Protein AF-A0A7S2CRL4-F1 (afdb_monomer_lite)

Foldseek 3Di:
DDFAFDKDWDADDPPRFTWFWDPAFDPDWPRATAIDTHPDVPDLRRIWGKAALDPPDHGDTPHFAFQFHKIWTQRPVPQFTFFWDDTADPPPRDIGTHTDDHDPDDDNRRIWHWHFPDPPGGGDDNPTDTDTD

Organism: NCBI:txid3111310

Radius of gyration: 14.33 Å; chains: 1; bounding box: 38×33×36 Å

InterPro domains:
  IPR016093 MIR motif [PF02815] (20-111)
  IPR016093 MIR motif [PS50919] (1-53)
  IPR016093 MIR motif [PS50919] (62-117)
  IPR016093 MIR motif [SM00472] (1-53)
  IPR016093 MIR motif [SM00472] (62-117)
  IPR036300 Mir domain superfamily [SSF82109] (4-133)

Secondary structure (DSSP, 8-state):
--BTT-EE--B-TTT-PEEEEEEEE-SSTT-PEEEEEE--TT-GGG-EEEEESSTTS-PPTTPBPBTT-EEEEEETTT-PEEEEEEEEPTTTSSEEEEEE-BTTB--GGG-EEEEE-STT--B--TT--EEE-

pLDDT: mean 92.8, std 6.34, range [69.56, 98.62]

Sequence (133 aa):
THSCGSAIKLTHLESKFQLHSHDISWGSGSKQQSVTGLQSPDDQGNLWLVKEANPDSFCTTGTPVSCGSMIRLEHVATAKNLHSHTFRSALSSQQEVSCFGAGDVGDINDFWTVTCTTSGLEFWNRKGILRLK

Structure (mmCIF, N/CA/C/O backbone):
data_AF-A0A7S2CRL4-F1
#
_entry.id   AF-A0A7S2CRL4-F1
#
loop_
_atom_site.group_PDB
_atom_site.id
_atom_site.type_symbol
_atom_site.label_atom_id
_atom_site.label_alt_id
_atom_site.label_comp_id
_atom_site.label_asym_id
_atom_site.label_entity_id
_atom_site.label_seq_id
_atom_site.pdbx_PDB_ins_code
_atom_site.Cartn_x
_atom_site.Cartn_y
_atom_site.Cartn_z
_atom_site.occupancy
_atom_site.B_iso_or_equiv
_atom_site.auth_seq_id
_atom_site.auth_comp_id
_atom_site.auth_asym_id
_atom_site.auth_atom_id
_atom_site.pdbx_PDB_model_num
ATOM 1 N N . THR A 1 1 ? -17.105 3.486 8.672 1.00 69.56 1 THR A N 1
ATOM 2 C CA . THR A 1 1 ? -16.161 2.372 8.453 1.00 69.56 1 THR A CA 1
ATOM 3 C C . THR A 1 1 ? -15.728 2.356 7.000 1.00 69.56 1 THR A C 1
ATOM 5 O O . THR A 1 1 ? -16.396 2.977 6.170 1.00 69.56 1 THR A O 1
ATOM 8 N N . HIS A 1 2 ? -14.579 1.757 6.709 1.00 83.75 2 HIS A N 1
ATOM 9 C CA . HIS A 1 2 ? -14.226 1.348 5.355 1.00 83.75 2 HIS A CA 1
ATOM 10 C C . HIS A 1 2 ? -14.795 -0.041 5.100 1.00 83.75 2 HIS A C 1
ATOM 12 O O . HIS A 1 2 ? -14.866 -0.873 6.008 1.00 83.75 2 HIS A O 1
ATOM 18 N N . SER A 1 3 ? -15.238 -0.254 3.873 1.00 90.25 3 SER A N 1
ATOM 19 C CA . SER A 1 3 ? -15.870 -1.486 3.439 1.00 90.25 3 SER A CA 1
ATOM 20 C C . SER A 1 3 ? -15.196 -2.015 2.190 1.00 90.25 3 SER A C 1
ATOM 22 O O . SER A 1 3 ? -14.547 -1.264 1.457 1.00 90.25 3 SER A O 1
ATOM 24 N N . CYS A 1 4 ? -15.394 -3.299 1.926 1.00 90.00 4 CYS A N 1
ATOM 25 C CA . CYS A 1 4 ? -14.941 -3.884 0.681 1.00 90.00 4 CYS A CA 1
ATOM 26 C C . CYS A 1 4 ? -15.572 -3.182 -0.533 1.00 90.00 4 CYS A C 1
ATOM 28 O O . CYS A 1 4 ? -16.725 -2.733 -0.473 1.00 90.00 4 CYS A O 1
ATOM 30 N N . GLY A 1 5 ? -14.792 -3.037 -1.603 1.00 91.12 5 GLY A N 1
ATOM 31 C CA . GLY A 1 5 ? -15.138 -2.262 -2.795 1.00 91.12 5 GLY A CA 1
ATOM 32 C C . GLY A 1 5 ? -15.031 -0.741 -2.626 1.00 91.12 5 GLY A C 1
ATOM 33 O O . GLY A 1 5 ? -15.345 -0.003 -3.555 1.00 91.12 5 GLY A O 1
ATOM 34 N N . SER A 1 6 ? -14.598 -0.234 -1.464 1.00 93.44 6 SER A N 1
ATOM 35 C CA . SER A 1 6 ? -14.344 1.203 -1.299 1.00 93.44 6 SER A CA 1
ATOM 36 C C . SER A 1 6 ? -13.044 1.613 -1.987 1.00 93.44 6 SER A C 1
ATOM 38 O O . SER A 1 6 ? -12.005 0.999 -1.748 1.00 93.44 6 SER A O 1
ATOM 40 N N . ALA A 1 7 ? -13.081 2.711 -2.743 1.00 95.00 7 ALA A N 1
ATOM 41 C CA . ALA A 1 7 ? -11.881 3.436 -3.146 1.00 95.00 7 ALA A CA 1
ATOM 42 C C . ALA A 1 7 ? -11.438 4.380 -2.016 1.00 95.00 7 ALA A C 1
ATOM 44 O O . ALA A 1 7 ? -12.242 5.151 -1.480 1.00 95.00 7 ALA A O 1
ATOM 45 N N . ILE A 1 8 ? -10.168 4.305 -1.628 1.00 95.75 8 ILE A N 1
ATOM 46 C CA . ILE A 1 8 ? -9.614 5.009 -0.469 1.00 95.75 8 ILE A CA 1
ATOM 47 C C . ILE A 1 8 ? -8.294 5.701 -0.809 1.00 95.75 8 ILE A C 1
ATOM 49 O O . ILE A 1 8 ? -7.616 5.344 -1.768 1.00 95.75 8 ILE A O 1
ATOM 53 N N . LYS A 1 9 ? -7.918 6.668 0.033 1.00 96.31 9 LYS A N 1
ATOM 54 C CA . LYS A 1 9 ? -6.575 7.255 0.082 1.00 96.31 9 LYS A CA 1
ATOM 55 C C . LYS A 1 9 ? -5.982 6.953 1.454 1.00 96.31 9 LYS A C 1
ATOM 57 O O . LYS A 1 9 ? -6.652 7.163 2.467 1.00 96.31 9 LYS A O 1
ATOM 62 N N . LEU A 1 10 ? -4.749 6.461 1.489 1.00 96.69 10 LEU A N 1
ATOM 63 C CA . LEU A 1 10 ? -4.024 6.175 2.726 1.00 96.69 10 LEU A CA 1
ATOM 64 C C . LEU A 1 10 ? -2.970 7.252 2.943 1.00 96.69 10 LEU A C 1
ATOM 66 O O . LEU A 1 10 ? -2.077 7.411 2.119 1.00 96.69 10 LEU A O 1
ATOM 70 N N . THR A 1 11 ? -3.062 7.979 4.053 1.00 96.88 11 THR A N 1
ATOM 71 C CA . THR A 1 11 ? -2.118 9.051 4.388 1.00 96.88 11 THR A CA 1
ATOM 72 C C . THR A 1 11 ? -1.171 8.581 5.482 1.00 96.88 11 THR A C 1
ATOM 74 O O . THR A 1 11 ? -1.612 8.213 6.574 1.00 96.88 11 THR A O 1
ATOM 77 N N . HIS A 1 12 ? 0.132 8.637 5.220 1.00 97.00 12 HIS A N 1
ATOM 78 C CA . HIS A 1 12 ? 1.147 8.387 6.234 1.00 97.00 12 HIS A CA 1
ATOM 79 C C . HIS A 1 12 ? 1.076 9.463 7.328 1.00 97.00 12 HIS A C 1
ATOM 81 O O . HIS A 1 12 ? 1.068 10.663 7.043 1.00 97.00 12 HIS A O 1
ATOM 87 N N . LEU A 1 13 ? 1.002 9.038 8.592 1.00 94.06 13 LEU A N 1
ATOM 88 C CA . LEU A 1 13 ? 0.667 9.931 9.703 1.00 94.06 13 LEU A CA 1
ATOM 89 C C . LEU A 1 13 ? 1.686 11.041 9.934 1.00 94.06 13 LEU A C 1
ATOM 91 O O . LEU A 1 13 ? 1.271 12.168 10.193 1.00 94.06 13 LEU A O 1
ATOM 95 N N . GLU A 1 14 ? 2.976 10.732 9.851 1.00 95.81 14 GLU A N 1
ATOM 96 C CA . GLU A 1 14 ? 4.032 11.690 10.181 1.00 95.81 14 GLU A CA 1
ATOM 97 C C . GLU A 1 14 ? 4.267 12.660 9.016 1.00 95.81 14 GLU A C 1
ATOM 99 O O . GLU A 1 14 ? 4.074 13.864 9.149 1.00 95.81 14 GLU A O 1
ATOM 104 N N . SER A 1 15 ? 4.589 12.127 7.832 1.00 96.38 15 SER A N 1
ATOM 105 C CA . SER A 1 15 ? 4.957 12.942 6.663 1.00 96.38 15 SER A CA 1
ATOM 106 C C . SER A 1 15 ? 3.773 13.554 5.913 1.00 96.38 15 SER A C 1
ATOM 108 O O . SER A 1 15 ? 3.976 14.437 5.086 1.00 96.38 15 SER A O 1
ATOM 110 N N . LYS A 1 16 ? 2.544 13.081 6.159 1.00 96.00 16 LYS A N 1
ATOM 111 C CA . LYS A 1 16 ? 1.315 13.460 5.431 1.00 96.00 16 LYS A CA 1
ATOM 112 C C . LYS A 1 16 ? 1.298 13.091 3.945 1.00 96.00 16 LYS A C 1
ATOM 114 O O . LYS A 1 16 ? 0.392 13.510 3.229 1.00 96.00 16 LYS A O 1
ATOM 119 N N . PHE A 1 17 ? 2.257 12.293 3.484 1.00 97.94 17 PHE A N 1
ATOM 120 C CA . PHE A 1 17 ? 2.278 11.798 2.109 1.00 97.94 17 PHE A CA 1
ATOM 121 C C . PHE A 1 17 ? 1.220 10.709 1.940 1.00 97.94 17 PHE A C 1
ATOM 123 O O . PHE A 1 17 ? 0.980 9.920 2.858 1.00 97.94 17 PHE A O 1
ATOM 130 N N . GLN A 1 18 ? 0.589 10.667 0.773 1.00 98.06 18 GLN A N 1
ATOM 131 C CA . GLN A 1 18 ? -0.383 9.640 0.424 1.00 98.06 18 GLN A CA 1
ATOM 132 C C . GLN A 1 18 ? 0.303 8.476 -0.280 1.00 98.06 18 GLN A C 1
ATOM 134 O O . GLN A 1 18 ? 1.227 8.693 -1.063 1.00 98.06 18 GLN A O 1
ATOM 139 N N . LEU A 1 19 ? -0.138 7.252 0.020 1.00 98.44 19 LEU A N 1
ATOM 140 C CA . LEU A 1 19 ? 0.279 6.061 -0.713 1.00 98.44 19 LEU A CA 1
ATOM 141 C C . LEU A 1 19 ? -0.103 6.241 -2.182 1.00 98.44 19 LEU A C 1
ATOM 143 O O . LEU A 1 19 ? -1.278 6.441 -2.492 1.00 98.44 19 LEU A O 1
ATOM 147 N N . HIS A 1 20 ? 0.889 6.155 -3.056 1.00 98.62 20 HIS A N 1
ATOM 148 C CA . HIS A 1 20 ? 0.770 6.549 -4.447 1.00 98.62 20 HIS A CA 1
ATOM 149 C C . HIS A 1 20 ? 1.451 5.536 -5.368 1.00 98.62 20 HIS A C 1
ATOM 151 O O . HIS A 1 20 ? 2.491 4.972 -5.023 1.00 98.62 20 HIS A O 1
ATOM 157 N N . SER A 1 21 ? 0.909 5.343 -6.566 1.00 98.50 21 SER A N 1
ATOM 158 C CA . SER A 1 21 ? 1.583 4.633 -7.652 1.00 98.50 21 SER A CA 1
ATOM 159 C C . SER A 1 21 ? 1.264 5.282 -9.002 1.00 98.50 21 SER A C 1
ATOM 161 O O . SER A 1 21 ? 0.398 6.141 -9.119 1.00 98.50 21 SER A O 1
ATOM 163 N N . HIS A 1 22 ? 2.027 4.921 -10.026 1.00 97.44 22 HIS A N 1
ATOM 164 C CA . HIS A 1 22 ? 1.922 5.444 -11.386 1.00 97.44 22 HIS A CA 1
ATOM 165 C C . HIS A 1 22 ? 2.619 4.476 -12.347 1.00 97.44 22 HIS A C 1
ATOM 167 O O . HIS A 1 22 ? 3.329 3.573 -11.905 1.00 97.44 22 HIS A O 1
ATOM 173 N N . ASP A 1 23 ? 2.445 4.647 -13.659 1.00 96.50 23 ASP A N 1
ATOM 174 C CA . ASP A 1 23 ? 2.979 3.711 -14.658 1.00 96.50 23 ASP A CA 1
ATOM 175 C C . ASP A 1 23 ? 4.482 3.891 -14.947 1.00 96.50 23 ASP A C 1
ATOM 177 O O . ASP A 1 23 ? 4.918 4.100 -16.076 1.00 96.50 23 ASP A O 1
ATOM 181 N N . ILE A 1 24 ? 5.296 3.855 -13.890 1.00 97.31 24 ILE A N 1
ATOM 182 C CA . ILE A 1 24 ? 6.760 3.845 -13.957 1.00 97.31 24 ILE A CA 1
ATOM 183 C C . ILE A 1 24 ? 7.270 2.772 -13.001 1.00 97.31 24 ILE A C 1
ATOM 185 O O . ILE A 1 24 ? 6.836 2.670 -11.852 1.00 97.31 24 ILE A O 1
ATOM 189 N N . SER A 1 25 ? 8.211 1.969 -13.487 1.00 97.81 25 SER A N 1
ATOM 190 C CA . SER A 1 25 ? 8.810 0.861 -12.742 1.00 97.81 25 SER A CA 1
ATOM 191 C C . SER A 1 25 ? 10.088 1.258 -12.013 1.00 97.81 25 SER A C 1
ATOM 193 O O . SER A 1 25 ? 10.772 2.211 -12.393 1.00 97.81 25 SER A O 1
ATOM 195 N N . TRP A 1 26 ? 10.444 0.498 -10.978 1.00 97.12 26 TRP A N 1
ATOM 196 C CA . TRP A 1 26 ? 11.708 0.685 -10.276 1.00 97.12 26 TRP A CA 1
ATOM 197 C C . TRP A 1 26 ? 12.911 0.481 -11.208 1.00 97.12 26 TRP A C 1
ATOM 199 O O . TRP A 1 26 ? 12.996 -0.477 -11.976 1.00 97.12 26 TRP A O 1
ATOM 209 N N . GLY A 1 27 ? 13.898 1.373 -11.098 1.00 96.06 27 GLY A N 1
ATOM 210 C CA . GLY A 1 27 ? 15.167 1.272 -11.824 1.00 96.06 27 GLY A CA 1
ATOM 211 C C . GLY A 1 27 ? 16.121 0.210 -11.263 1.00 96.06 27 GLY A C 1
ATOM 212 O O . GLY A 1 27 ? 17.138 -0.090 -11.886 1.00 96.06 27 GLY A O 1
ATOM 213 N N . SER A 1 28 ? 15.806 -0.398 -10.123 1.00 93.75 28 SER A N 1
ATOM 214 C CA . SER A 1 28 ? 16.561 -1.459 -9.444 1.00 93.75 28 SER A CA 1
ATOM 215 C C . SER A 1 28 ? 15.584 -2.475 -8.832 1.00 93.75 28 SER A C 1
ATOM 217 O O . SER A 1 28 ? 14.397 -2.438 -9.153 1.00 93.75 28 SER A O 1
ATOM 219 N N . GLY A 1 29 ? 16.079 -3.414 -8.021 1.00 96.06 29 GLY A N 1
ATOM 220 C CA . GLY A 1 29 ? 15.226 -4.397 -7.352 1.00 96.06 29 GLY A CA 1
ATOM 221 C C . GLY A 1 29 ? 14.462 -5.273 -8.345 1.00 96.06 29 GLY A C 1
ATOM 222 O O . GLY A 1 29 ? 15.061 -5.814 -9.278 1.00 96.06 29 GLY A O 1
ATOM 223 N N . SER A 1 30 ? 13.154 -5.404 -8.148 1.00 96.75 30 SER A N 1
ATOM 224 C CA . SER A 1 30 ? 12.313 -6.307 -8.946 1.00 96.75 30 SER A CA 1
ATOM 225 C C . SER A 1 30 ? 11.987 -5.809 -10.353 1.00 96.75 30 SER A C 1
ATOM 227 O O . SER A 1 30 ? 11.495 -6.586 -11.170 1.00 96.75 30 SER A O 1
ATOM 229 N N . LYS A 1 31 ? 12.227 -4.519 -10.637 1.00 96.62 31 LYS A N 1
ATOM 230 C CA . LYS A 1 31 ? 11.768 -3.831 -11.859 1.00 96.62 31 LYS A CA 1
ATOM 231 C C . LYS A 1 31 ? 10.243 -3.799 -12.031 1.00 96.62 31 LYS A C 1
ATOM 233 O O . LYS A 1 31 ? 9.768 -3.526 -13.129 1.00 96.62 31 LYS A O 1
ATOM 238 N N . GLN A 1 32 ? 9.475 -4.066 -10.974 1.00 97.38 32 GLN A N 1
ATOM 239 C CA . GLN A 1 32 ? 8.020 -3.909 -10.976 1.00 97.38 32 GLN A CA 1
ATOM 240 C C . GLN A 1 32 ? 7.615 -2.430 -10.849 1.00 97.38 32 GLN A C 1
ATOM 242 O O . GLN A 1 32 ? 8.458 -1.556 -10.618 1.00 97.38 32 GLN A O 1
ATOM 247 N N . GLN A 1 33 ? 6.316 -2.147 -11.003 1.00 98.19 33 GLN A N 1
ATOM 248 C CA . GLN A 1 33 ? 5.769 -0.792 -10.923 1.00 98.19 33 GLN A CA 1
ATOM 249 C C . GLN A 1 33 ? 6.055 -0.176 -9.546 1.00 98.19 33 GLN A C 1
ATOM 251 O O . GLN A 1 33 ? 5.932 -0.837 -8.515 1.00 98.19 33 GLN A O 1
ATOM 256 N N . SER A 1 34 ? 6.468 1.089 -9.532 1.00 98.19 34 SER A N 1
ATOM 257 C CA . SER A 1 34 ? 6.906 1.767 -8.316 1.00 98.19 34 SER A CA 1
ATOM 258 C C . SER A 1 34 ? 5.737 2.186 -7.424 1.00 98.19 34 SER A C 1
ATOM 260 O O . SER A 1 34 ? 4.657 2.550 -7.895 1.00 98.19 34 SER A O 1
ATOM 262 N N . VAL A 1 35 ? 5.971 2.157 -6.113 1.00 98.19 35 VAL A N 1
ATOM 263 C CA . VAL A 1 35 ? 5.051 2.676 -5.095 1.00 98.19 35 VAL A CA 1
ATOM 264 C C . VAL A 1 35 ? 5.784 3.738 -4.290 1.00 98.19 35 VAL A C 1
ATOM 266 O O . VAL A 1 35 ? 6.892 3.520 -3.802 1.00 98.19 35 VAL A O 1
ATOM 269 N N . THR A 1 36 ? 5.180 4.913 -4.167 1.00 97.75 36 THR A N 1
ATOM 270 C CA . THR A 1 36 ? 5.790 6.085 -3.539 1.00 97.75 36 THR A CA 1
ATOM 271 C C . THR A 1 36 ? 4.842 6.731 -2.532 1.00 97.75 36 THR A C 1
ATOM 273 O O . THR A 1 36 ? 3.687 6.338 -2.376 1.00 97.75 36 THR A O 1
ATOM 276 N N . GLY A 1 37 ? 5.352 7.728 -1.811 1.00 97.44 37 GLY A N 1
ATOM 277 C CA . GLY A 1 37 ? 4.521 8.698 -1.112 1.00 97.44 37 GLY A CA 1
ATOM 278 C C . GLY A 1 37 ? 4.441 9.985 -1.929 1.00 97.44 37 GLY A C 1
ATOM 279 O O . GLY A 1 37 ? 5.488 10.502 -2.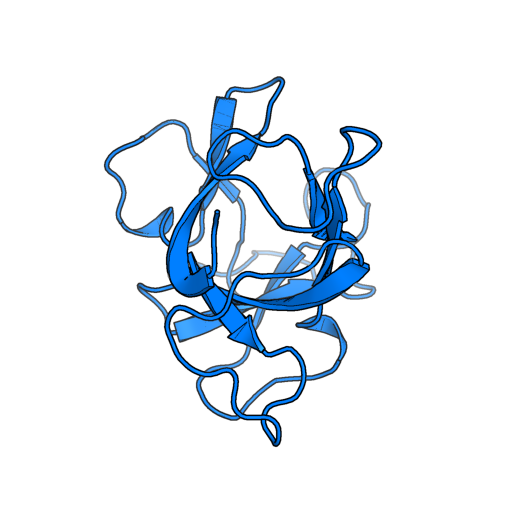322 1.00 97.44 37 GLY A O 1
ATOM 280 N N . LEU A 1 38 ? 3.240 10.519 -2.152 1.00 97.75 38 LEU A N 1
ATOM 281 C CA . LEU A 1 38 ? 3.036 11.781 -2.871 1.00 97.75 38 LEU A CA 1
ATOM 282 C C . LEU A 1 38 ? 2.287 12.805 -2.009 1.00 97.75 38 LEU A C 1
ATOM 284 O O . LEU A 1 38 ? 1.328 12.475 -1.312 1.00 97.75 38 LEU A O 1
ATOM 288 N N . GLN A 1 39 ? 2.703 14.071 -2.075 1.00 95.44 39 GLN A N 1
ATOM 289 C CA . GLN A 1 39 ? 2.031 15.191 -1.407 1.00 95.44 39 GLN A CA 1
ATOM 290 C C . GLN A 1 39 ? 1.175 15.998 -2.395 1.00 95.44 39 GLN A C 1
ATOM 292 O O . GLN A 1 39 ? 1.333 17.204 -2.543 1.00 95.44 39 GLN A O 1
ATOM 297 N N . SER A 1 40 ? 0.269 15.313 -3.088 1.00 94.75 40 SER A N 1
ATOM 298 C CA . SER A 1 40 ? -0.688 15.917 -4.020 1.00 94.75 40 SER A CA 1
ATOM 299 C C . SER A 1 40 ? -2.053 15.273 -3.792 1.00 94.75 40 SER A C 1
ATOM 301 O O . SER A 1 40 ? -2.327 14.230 -4.379 1.00 94.75 40 SER A O 1
ATOM 303 N N . PRO A 1 41 ? -2.894 15.819 -2.893 1.00 90.25 41 PRO A N 1
ATOM 304 C CA . PRO A 1 41 ? -4.112 15.148 -2.443 1.00 90.25 41 PRO A CA 1
ATOM 305 C C . PRO A 1 41 ? -5.106 14.815 -3.551 1.00 90.25 41 PRO A C 1
ATOM 307 O O . PRO A 1 41 ? -5.887 13.883 -3.380 1.00 90.25 41 PRO A O 1
ATOM 310 N N . ASP A 1 42 ? -5.088 15.550 -4.661 1.00 94.19 42 ASP A N 1
ATOM 311 C CA . ASP A 1 42 ? -6.035 15.402 -5.769 1.00 94.19 42 ASP A CA 1
ATOM 312 C C . ASP A 1 42 ? -5.539 14.460 -6.874 1.00 94.19 42 ASP A C 1
ATOM 314 O O . ASP A 1 42 ? -6.286 14.170 -7.807 1.00 94.19 42 ASP A O 1
ATOM 318 N N . ASP A 1 43 ? -4.320 13.926 -6.748 1.00 97.12 43 ASP A N 1
ATOM 319 C CA . ASP A 1 43 ? -3.779 12.985 -7.725 1.00 97.12 43 ASP A CA 1
ATOM 320 C C . ASP A 1 43 ? -4.571 11.665 -7.722 1.00 97.12 43 ASP A C 1
ATOM 322 O O . ASP A 1 43 ? -4.922 11.114 -6.666 1.00 97.12 43 ASP A O 1
ATOM 326 N N . GLN A 1 44 ? -4.881 11.172 -8.921 1.00 95.44 44 GLN A N 1
ATOM 327 C CA . GLN A 1 44 ? -5.624 9.929 -9.122 1.00 95.44 44 GLN A CA 1
ATOM 328 C C . GLN A 1 44 ? -4.793 8.697 -8.750 1.00 95.44 44 GLN A C 1
ATOM 330 O O . GLN A 1 44 ? -5.368 7.706 -8.299 1.00 95.44 44 GLN A O 1
ATOM 335 N N . GLY A 1 45 ? -3.461 8.781 -8.842 1.00 97.56 45 GLY A N 1
ATOM 336 C CA . GLY A 1 45 ? -2.523 7.734 -8.438 1.00 97.56 45 GLY A CA 1
ATOM 337 C C . GLY A 1 45 ? -2.514 7.448 -6.932 1.00 97.56 45 GLY A C 1
ATOM 338 O O . GLY A 1 45 ? -1.849 6.528 -6.464 1.00 97.56 45 GLY A O 1
ATOM 339 N N . ASN A 1 46 ? -3.256 8.228 -6.138 1.00 98.06 46 ASN A N 1
ATOM 340 C CA . ASN A 1 46 ? -3.429 7.993 -4.704 1.00 98.06 46 ASN A CA 1
ATOM 341 C C . ASN A 1 46 ? -4.623 7.084 -4.367 1.00 98.06 46 ASN A C 1
ATOM 343 O O . ASN A 1 46 ? -4.880 6.841 -3.184 1.00 98.06 46 ASN A O 1
ATOM 347 N N . LEU A 1 47 ? -5.421 6.666 -5.358 1.00 97.88 47 LEU A N 1
ATOM 348 C CA . LEU A 1 47 ? -6.641 5.890 -5.134 1.00 97.88 47 LEU A CA 1
ATOM 349 C C . LEU A 1 47 ? -6.371 4.384 -5.156 1.00 97.88 47 LEU A C 1
ATOM 351 O O . LEU A 1 47 ? -5.855 3.835 -6.129 1.00 97.88 47 LEU A O 1
ATOM 355 N N . TRP A 1 48 ? -6.821 3.716 -4.096 1.00 97.50 48 TRP A N 1
ATOM 356 C CA . TRP A 1 48 ? -6.695 2.273 -3.912 1.00 97.50 48 TRP A CA 1
ATOM 357 C C . TRP A 1 48 ? -8.061 1.655 -3.645 1.00 97.50 48 TRP A C 1
ATOM 359 O O . TRP A 1 48 ? -8.808 2.140 -2.794 1.00 97.50 48 TRP A O 1
ATOM 369 N N . LEU A 1 49 ? -8.393 0.590 -4.361 1.00 95.62 49 LEU A N 1
ATOM 370 C CA . LEU A 1 49 ? -9.598 -0.197 -4.166 1.00 95.62 49 LEU A CA 1
ATOM 371 C C . LEU A 1 49 ? -9.331 -1.289 -3.128 1.00 95.62 49 LEU A C 1
ATOM 373 O O . LEU A 1 49 ? -8.397 -2.078 -3.262 1.00 95.62 49 LEU A O 1
ATOM 377 N N . VAL A 1 50 ? -10.170 -1.341 -2.095 1.00 94.88 50 VAL A N 1
ATOM 378 C CA . VAL A 1 50 ? -10.112 -2.397 -1.079 1.00 94.88 50 VAL A CA 1
ATOM 379 C C . VAL A 1 50 ? -10.824 -3.644 -1.595 1.00 94.88 50 VAL A C 1
ATOM 381 O O . VAL A 1 50 ? -12.036 -3.602 -1.825 1.00 94.88 50 VAL A O 1
ATOM 384 N N . LYS A 1 51 ? -10.088 -4.749 -1.720 1.00 92.44 51 LYS A N 1
ATOM 385 C CA . LYS A 1 51 ? -10.596 -6.064 -2.141 1.00 92.44 51 LYS A CA 1
ATOM 386 C C . LYS A 1 51 ? -10.302 -7.116 -1.074 1.00 92.44 51 LYS A C 1
ATOM 388 O O . LYS A 1 51 ? -9.469 -6.916 -0.186 1.00 92.44 51 LYS A O 1
ATOM 393 N N . GLU A 1 52 ? -10.981 -8.245 -1.152 1.00 90.38 52 GLU A N 1
ATOM 394 C CA . GLU A 1 52 ? -10.635 -9.435 -0.384 1.00 90.38 52 GLU A CA 1
ATOM 395 C C . GLU A 1 52 ? -9.208 -9.925 -0.675 1.00 90.38 52 GLU A C 1
ATOM 397 O O . GLU A 1 52 ? -8.674 -9.726 -1.768 1.00 90.38 52 GLU A O 1
ATOM 402 N N . ALA A 1 53 ? -8.589 -10.584 0.307 1.00 89.56 53 ALA A N 1
ATOM 403 C CA . ALA A 1 53 ? -7.302 -11.237 0.103 1.00 89.56 53 ALA A CA 1
ATOM 404 C C . ALA A 1 53 ? -7.408 -12.406 -0.887 1.00 89.56 53 ALA A C 1
ATOM 406 O O . ALA A 1 53 ? -6.746 -12.405 -1.918 1.00 89.56 53 ALA A O 1
ATOM 407 N N . ASN A 1 54 ? -8.274 -13.379 -0.598 1.00 83.44 54 ASN A N 1
ATOM 408 C CA . ASN A 1 54 ? -8.442 -14.560 -1.439 1.00 83.44 54 ASN A CA 1
ATOM 409 C C . ASN A 1 54 ? -9.308 -14.239 -2.676 1.00 83.44 54 ASN A C 1
ATOM 411 O O . ASN A 1 54 ? -10.477 -13.934 -2.482 1.00 83.44 54 ASN A O 1
ATOM 415 N N . PRO A 1 55 ? -8.806 -14.372 -3.918 1.00 72.75 55 PRO A N 1
ATOM 416 C CA . PRO A 1 55 ? -9.605 -14.143 -5.127 1.00 72.75 55 PRO A CA 1
ATOM 417 C C . PRO A 1 55 ? -10.851 -15.034 -5.236 1.00 72.75 55 PRO A C 1
ATOM 419 O O . PRO A 1 55 ? -11.828 -14.641 -5.864 1.00 72.75 55 PRO A O 1
ATOM 422 N N . ASP A 1 56 ? -10.825 -16.217 -4.614 1.00 75.75 56 ASP A N 1
ATOM 423 C CA . ASP A 1 56 ? -11.952 -17.156 -4.619 1.00 75.75 56 ASP A CA 1
ATOM 424 C C . ASP A 1 56 ? -13.025 -16.807 -3.578 1.00 75.75 56 ASP A C 1
ATOM 426 O O . ASP A 1 56 ? -14.110 -17.399 -3.568 1.00 75.75 56 ASP A O 1
ATOM 430 N N . SER A 1 57 ? -12.740 -15.876 -2.661 1.00 76.75 57 SER A N 1
ATOM 431 C CA . SER A 1 57 ? -13.762 -15.340 -1.773 1.00 76.75 57 SER A CA 1
ATOM 432 C C . SER A 1 57 ? -14.411 -14.116 -2.410 1.00 76.75 57 SER A C 1
ATOM 434 O O . SER A 1 57 ? -13.788 -13.336 -3.112 1.00 76.75 57 SER A O 1
ATOM 436 N N . PHE A 1 58 ? -15.705 -13.935 -2.171 1.00 73.50 58 PHE A N 1
ATOM 437 C CA . PHE A 1 58 ? -16.402 -12.724 -2.584 1.00 73.50 58 PHE A CA 1
ATOM 438 C C . PHE A 1 58 ? -16.688 -11.901 -1.340 1.00 73.50 58 PHE A C 1
ATOM 440 O O . PHE A 1 58 ? -17.508 -12.289 -0.503 1.00 73.50 58 PHE A O 1
ATOM 447 N N . CYS A 1 59 ? -16.028 -10.752 -1.199 1.00 78.31 59 CYS A N 1
ATOM 448 C CA . CYS A 1 59 ? -16.506 -9.760 -0.252 1.00 78.31 59 CYS A CA 1
ATOM 449 C C . CYS A 1 59 ? -17.700 -9.025 -0.877 1.00 78.31 59 CYS A C 1
ATOM 451 O O . CYS A 1 59 ? -17.646 -8.523 -1.999 1.00 78.31 59 CYS A O 1
ATOM 453 N N . THR A 1 60 ? -18.816 -8.945 -0.157 1.00 84.56 60 THR A N 1
ATOM 454 C CA . THR A 1 60 ? -19.934 -8.126 -0.631 1.00 84.56 60 THR A CA 1
ATOM 455 C C . THR A 1 60 ? -19.555 -6.651 -0.507 1.00 84.56 60 THR A C 1
ATOM 457 O O . THR A 1 60 ? -19.074 -6.205 0.539 1.00 84.56 60 THR A O 1
ATOM 460 N N . THR A 1 61 ? -19.744 -5.874 -1.577 1.00 85.94 61 THR A N 1
ATOM 461 C CA . THR A 1 61 ? -19.495 -4.430 -1.543 1.00 85.94 61 THR A CA 1
ATOM 462 C C . THR A 1 61 ? -20.299 -3.792 -0.414 1.00 85.94 61 THR A C 1
ATOM 464 O O . THR A 1 61 ? -21.490 -4.051 -0.261 1.00 85.94 61 THR A O 1
ATOM 467 N N . GLY A 1 62 ? -19.647 -2.958 0.394 1.00 86.38 62 GLY A N 1
ATOM 468 C CA . GLY A 1 62 ? -20.281 -2.363 1.575 1.00 86.38 62 GLY A CA 1
ATOM 469 C C . GLY A 1 62 ? -20.080 -3.150 2.873 1.00 86.38 62 GLY A C 1
ATOM 470 O O . GLY A 1 62 ? -20.240 -2.558 3.940 1.00 86.38 62 GLY A O 1
ATOM 471 N N . THR A 1 63 ? -19.617 -4.405 2.823 1.00 89.56 63 THR A N 1
ATOM 472 C CA . THR A 1 63 ? -19.247 -5.158 4.031 1.00 89.56 63 THR A CA 1
ATOM 473 C C . THR A 1 63 ? -18.071 -4.482 4.744 1.00 89.56 63 THR A C 1
ATOM 475 O O . THR A 1 63 ? -17.026 -4.281 4.116 1.00 89.56 63 THR A O 1
ATOM 478 N N . PRO A 1 64 ? -18.207 -4.106 6.031 1.00 92.69 64 PRO A N 1
ATOM 479 C CA . PRO A 1 64 ? -17.125 -3.500 6.800 1.00 92.69 64 PRO A CA 1
ATOM 480 C C . PRO A 1 64 ? -15.888 -4.400 6.875 1.00 92.69 64 PRO A C 1
ATOM 482 O O . PRO A 1 64 ? -16.003 -5.607 7.073 1.00 92.69 64 PRO A O 1
ATOM 485 N N . VAL A 1 65 ? -14.701 -3.806 6.760 1.00 93.12 65 VAL A N 1
ATOM 486 C CA . VAL A 1 65 ? -13.436 -4.540 6.913 1.00 93.12 65 VAL A CA 1
ATOM 487 C C . VAL A 1 65 ? -13.123 -4.705 8.396 1.00 93.12 65 VAL A C 1
ATOM 489 O O . VAL A 1 65 ? -12.947 -3.708 9.102 1.00 93.12 65 VAL A O 1
ATOM 492 N N . SER A 1 66 ? -13.049 -5.946 8.875 1.00 93.12 66 SER A N 1
ATOM 493 C CA . SER A 1 66 ? -12.712 -6.249 10.270 1.00 93.12 66 SER A CA 1
ATOM 494 C C . SER A 1 66 ? -11.234 -6.003 10.561 1.00 93.12 66 SER A C 1
ATOM 496 O O . SER A 1 66 ? -10.361 -6.295 9.739 1.00 93.12 66 SER A O 1
ATOM 498 N N . CYS A 1 67 ? -10.930 -5.517 11.758 1.00 93.88 67 CYS A N 1
ATOM 499 C CA . CYS A 1 67 ? -9.557 -5.472 12.245 1.00 93.88 67 CYS A CA 1
ATOM 500 C C . CYS A 1 67 ? -9.006 -6.909 12.355 1.00 93.88 67 CYS A C 1
ATOM 502 O O . CYS A 1 67 ? -9.691 -7.812 12.828 1.00 93.88 67 CYS A O 1
ATOM 504 N N . GLY A 1 68 ? -7.782 -7.134 11.881 1.00 93.44 68 GLY A N 1
ATOM 505 C CA . GLY A 1 68 ? -7.144 -8.451 11.795 1.00 93.44 68 GLY A CA 1
ATOM 506 C C . GLY A 1 68 ? -7.461 -9.235 10.519 1.00 93.44 68 GLY A C 1
ATOM 507 O O . GLY A 1 68 ? -6.845 -10.272 10.291 1.00 93.44 68 GLY A O 1
ATOM 508 N N . SER A 1 69 ? -8.379 -8.756 9.672 1.00 93.31 69 SER A N 1
ATOM 509 C CA . SER A 1 69 ? -8.624 -9.379 8.368 1.00 93.31 69 SER A CA 1
ATOM 510 C C . SER A 1 69 ? -7.506 -9.068 7.370 1.00 93.31 69 SER A C 1
ATOM 512 O O . SER A 1 69 ? -6.814 -8.050 7.479 1.00 93.31 69 SER A O 1
ATOM 514 N N . MET A 1 70 ? -7.338 -9.962 6.397 1.00 95.12 70 MET A N 1
ATOM 515 C CA . MET A 1 70 ? -6.452 -9.754 5.257 1.00 95.12 70 MET A CA 1
ATOM 516 C C . MET A 1 70 ? -7.234 -9.158 4.088 1.00 95.12 70 MET A C 1
ATOM 518 O O . MET A 1 70 ? -8.353 -9.589 3.795 1.00 95.12 70 MET A O 1
ATOM 522 N N . ILE A 1 71 ? -6.620 -8.200 3.404 1.00 94.75 71 ILE A N 1
ATOM 523 C CA . ILE A 1 71 ? -7.165 -7.531 2.220 1.00 94.75 71 ILE A CA 1
ATOM 524 C C . ILE A 1 71 ? -6.123 -7.484 1.102 1.00 94.75 71 ILE A C 1
ATOM 526 O O . ILE A 1 71 ? -4.932 -7.659 1.353 1.00 94.75 71 ILE A O 1
ATOM 530 N N . ARG A 1 72 ? -6.574 -7.162 -0.109 1.00 95.00 72 ARG A N 1
ATOM 531 C CA . ARG A 1 72 ? -5.732 -6.625 -1.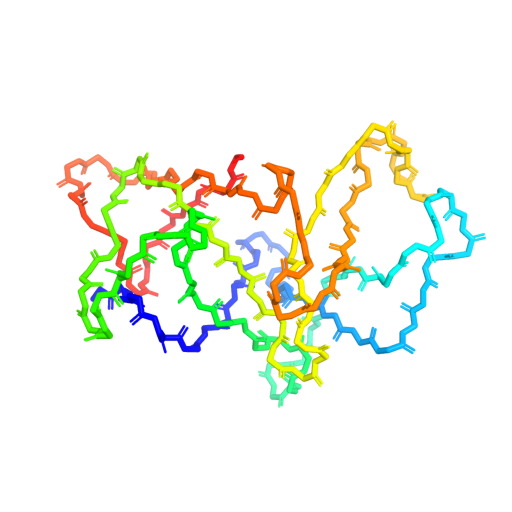184 1.00 95.00 72 ARG A CA 1
ATOM 532 C C . ARG A 1 72 ? -6.049 -5.149 -1.392 1.00 95.00 72 ARG A C 1
ATOM 534 O O . ARG A 1 72 ? -7.188 -4.711 -1.201 1.00 95.00 72 ARG A O 1
ATOM 541 N N . LEU A 1 73 ? -5.038 -4.391 -1.798 1.00 96.56 73 LEU A N 1
ATOM 542 C CA . LEU A 1 73 ? -5.190 -3.007 -2.236 1.00 96.56 73 LEU A CA 1
ATOM 543 C C . LEU A 1 73 ? -4.823 -2.929 -3.711 1.00 96.56 73 LEU A C 1
ATOM 545 O O . LEU A 1 73 ? -3.655 -3.049 -4.061 1.00 96.56 73 LEU A O 1
ATOM 549 N N . GLU A 1 74 ? -5.819 -2.731 -4.564 1.00 96.44 74 GLU A N 1
ATOM 550 C CA . GLU A 1 74 ? -5.617 -2.591 -6.005 1.00 96.44 74 GLU A CA 1
ATOM 551 C C . GLU A 1 74 ? -5.514 -1.104 -6.357 1.00 96.44 74 GLU A C 1
ATOM 553 O O . GLU A 1 74 ? -6.386 -0.305 -6.016 1.00 96.44 74 GLU A O 1
ATOM 558 N N . HIS A 1 75 ? -4.436 -0.707 -7.019 1.00 97.81 75 HIS A N 1
ATOM 559 C CA . HIS A 1 75 ? -4.246 0.649 -7.498 1.00 97.81 75 HIS A CA 1
ATOM 560 C C . HIS A 1 75 ? -5.238 0.946 -8.626 1.00 97.81 75 HIS A C 1
ATOM 562 O O . HIS A 1 75 ? -5.184 0.327 -9.688 1.00 97.81 75 HIS A O 1
ATOM 568 N N . VAL A 1 76 ? -6.130 1.918 -8.418 1.00 96.94 76 VAL A N 1
ATOM 569 C CA . VAL A 1 76 ? -7.292 2.133 -9.299 1.00 96.94 76 VAL A CA 1
ATOM 570 C C . VAL A 1 76 ? -6.880 2.471 -10.733 1.00 96.94 76 VAL A C 1
ATOM 572 O O . VAL A 1 76 ? -7.513 2.006 -11.675 1.00 96.94 76 VAL A O 1
ATOM 575 N N . ALA A 1 77 ? -5.818 3.259 -10.919 1.00 96.44 77 ALA A N 1
ATOM 576 C CA . ALA A 1 77 ? -5.421 3.710 -12.252 1.00 96.44 77 ALA A CA 1
ATOM 577 C C . ALA A 1 77 ? -4.726 2.622 -13.092 1.00 96.44 77 ALA A C 1
ATOM 579 O O . ALA A 1 77 ? -4.791 2.675 -14.317 1.00 96.44 77 ALA A O 1
ATOM 580 N N . THR A 1 78 ? -4.053 1.652 -12.460 1.00 96.38 78 THR A N 1
ATOM 581 C CA . THR A 1 78 ? -3.244 0.634 -13.168 1.00 96.38 78 THR A CA 1
ATOM 582 C C . THR A 1 78 ? -3.749 -0.796 -12.978 1.00 96.38 78 THR A C 1
ATOM 584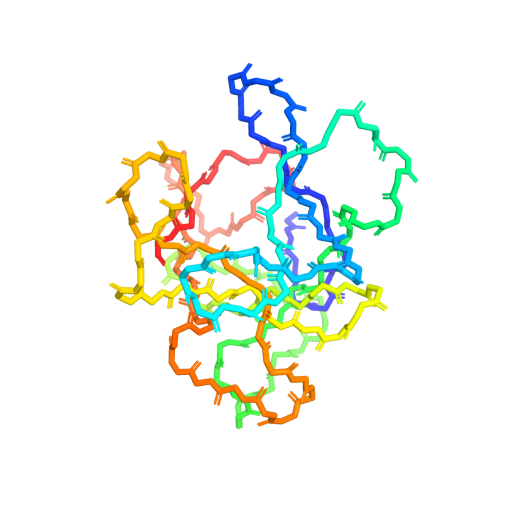 O O . THR A 1 78 ? -3.208 -1.712 -13.595 1.00 96.38 78 THR A O 1
ATOM 587 N N . ALA A 1 79 ? -4.773 -0.990 -12.141 1.00 95.75 79 ALA A N 1
ATOM 588 C CA . ALA A 1 79 ? -5.345 -2.279 -11.753 1.00 95.75 79 ALA A CA 1
ATOM 589 C C . ALA A 1 79 ? -4.331 -3.272 -11.145 1.00 95.75 79 ALA A C 1
ATOM 591 O O . ALA A 1 79 ? -4.575 -4.476 -11.144 1.00 95.75 79 ALA A O 1
ATOM 592 N N . LYS A 1 80 ? -3.186 -2.784 -10.647 1.00 96.94 80 LYS A N 1
ATOM 593 C CA . LYS A 1 80 ? -2.134 -3.601 -10.019 1.00 96.94 80 LYS A CA 1
ATOM 594 C C . LYS A 1 80 ? -2.309 -3.658 -8.506 1.00 96.94 80 LYS A C 1
ATOM 596 O O . LYS A 1 80 ? -2.756 -2.687 -7.907 1.00 96.94 80 LYS A O 1
ATOM 601 N N . ASN A 1 81 ? -1.906 -4.753 -7.876 1.00 97.19 81 ASN A N 1
ATOM 602 C CA . ASN A 1 81 ? -1.974 -4.916 -6.426 1.00 97.19 81 ASN A CA 1
ATOM 603 C C . ASN A 1 81 ? -0.757 -4.294 -5.741 1.00 97.19 81 ASN A C 1
ATOM 605 O O . ASN A 1 81 ? 0.364 -4.420 -6.234 1.00 97.19 81 ASN A O 1
ATOM 609 N N . LEU A 1 82 ? -0.971 -3.677 -4.578 1.00 98.25 82 LEU A N 1
ATOM 610 C CA . LEU A 1 82 ? 0.100 -3.357 -3.643 1.00 98.25 82 LEU A CA 1
ATOM 611 C C . LEU A 1 82 ? 0.775 -4.659 -3.207 1.00 98.25 82 LEU A C 1
ATOM 613 O O . LEU A 1 82 ? 0.127 -5.530 -2.630 1.00 98.25 82 LEU A O 1
ATOM 617 N N . HIS A 1 83 ? 2.073 -4.746 -3.446 1.00 97.75 83 HIS A N 1
ATOM 618 C CA . HIS A 1 83 ? 2.851 -5.968 -3.340 1.00 97.75 83 HIS A CA 1
ATOM 619 C C . HIS A 1 83 ? 4.146 -5.706 -2.572 1.00 97.75 83 HIS A C 1
ATOM 621 O O . HIS A 1 83 ? 4.702 -4.604 -2.619 1.00 97.75 83 HIS A O 1
ATOM 627 N N . SER A 1 84 ? 4.636 -6.714 -1.860 1.00 97.75 84 SER A N 1
ATOM 628 C CA . SER A 1 84 ? 5.947 -6.675 -1.209 1.00 97.75 84 SER A CA 1
ATOM 629 C C . SER A 1 84 ? 6.642 -8.020 -1.349 1.00 97.75 84 SER A C 1
ATOM 631 O O . SER A 1 84 ? 6.005 -9.042 -1.534 1.00 97.75 84 SER A O 1
ATOM 633 N N . HIS A 1 85 ? 7.965 -8.049 -1.266 1.00 95.81 85 HIS A N 1
ATOM 634 C CA . HIS A 1 85 ? 8.747 -9.271 -1.479 1.00 95.81 85 HIS A CA 1
ATOM 635 C C . HIS A 1 85 ? 10.171 -9.126 -0.946 1.00 95.81 85 HIS A C 1
ATOM 637 O O . HIS A 1 85 ? 10.540 -8.130 -0.324 1.00 95.81 85 HIS A O 1
ATOM 643 N N . THR A 1 86 ? 11.008 -10.136 -1.180 1.00 95.69 86 THR A N 1
ATOM 644 C CA . THR A 1 86 ? 12.375 -10.206 -0.642 1.00 95.69 86 THR A CA 1
ATOM 645 C C . THR A 1 86 ? 13.401 -9.353 -1.400 1.00 95.69 86 THR A C 1
ATOM 647 O O . THR A 1 86 ? 14.571 -9.322 -1.008 1.00 95.69 86 THR A O 1
ATOM 650 N N . PHE A 1 87 ? 12.996 -8.619 -2.444 1.00 96.88 87 PHE A N 1
ATOM 651 C CA . PHE A 1 87 ? 13.857 -7.626 -3.089 1.00 96.88 87 PHE A CA 1
ATOM 652 C C . PHE A 1 87 ? 14.129 -6.439 -2.162 1.00 96.88 87 PHE A C 1
ATOM 654 O O . PHE A 1 87 ? 13.308 -6.063 -1.328 1.00 96.88 87 PHE A O 1
ATOM 661 N N . ARG A 1 88 ? 15.310 -5.831 -2.311 1.00 96.75 88 ARG A N 1
ATOM 662 C CA . ARG A 1 88 ? 15.712 -4.663 -1.521 1.00 96.75 88 ARG A CA 1
ATOM 663 C C . ARG A 1 88 ? 15.182 -3.377 -2.151 1.00 96.75 88 ARG A C 1
ATOM 665 O O . ARG A 1 88 ? 15.427 -3.121 -3.325 1.00 96.75 88 ARG A O 1
ATOM 672 N N . SER A 1 89 ? 14.537 -2.545 -1.340 1.00 94.94 89 SER A N 1
ATOM 673 C CA . SER A 1 89 ? 14.090 -1.199 -1.700 1.00 94.94 89 SER A CA 1
ATOM 674 C C . SER A 1 89 ? 15.259 -0.300 -2.106 1.00 94.94 89 SER A C 1
ATOM 676 O O . SER A 1 89 ? 16.335 -0.334 -1.501 1.00 94.94 89 SER A O 1
ATOM 678 N N . ALA A 1 90 ? 15.013 0.559 -3.098 1.00 90.88 90 ALA A N 1
ATOM 679 C CA . ALA A 1 90 ? 16.041 1.368 -3.750 1.00 90.88 90 ALA A CA 1
ATOM 680 C C . ALA A 1 90 ? 16.790 2.339 -2.818 1.00 90.88 90 ALA A C 1
ATOM 682 O O . ALA A 1 90 ? 17.948 2.650 -3.078 1.00 90.88 90 ALA A O 1
ATOM 683 N N . LEU A 1 91 ? 16.141 2.825 -1.753 1.00 92.50 91 LEU A N 1
ATOM 684 C CA . LEU A 1 91 ? 16.695 3.879 -0.892 1.00 92.50 91 LEU A CA 1
ATOM 685 C C . LEU A 1 91 ? 17.148 3.375 0.480 1.00 92.50 91 LEU A C 1
ATOM 687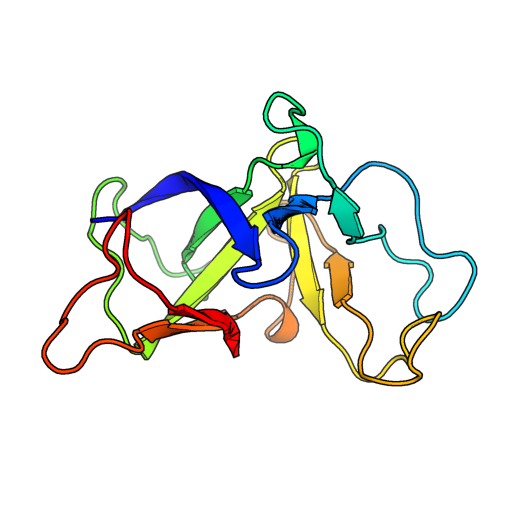 O O . LEU A 1 91 ? 18.186 3.793 0.979 1.00 92.50 91 LEU A O 1
ATOM 691 N N . SER A 1 92 ? 16.369 2.491 1.108 1.00 93.62 92 SER A N 1
ATOM 692 C CA . SER A 1 92 ? 16.588 2.105 2.511 1.00 93.62 92 SER A CA 1
ATOM 693 C C . SER A 1 92 ? 17.170 0.707 2.691 1.00 93.62 92 SER A C 1
ATOM 695 O O . SER A 1 92 ? 17.486 0.320 3.812 1.00 93.62 92 SER A O 1
ATOM 697 N N . SER A 1 93 ? 17.293 -0.073 1.611 1.00 93.38 93 SER A N 1
ATOM 698 C CA . SER A 1 93 ? 17.687 -1.488 1.664 1.00 93.38 93 SER A CA 1
ATOM 699 C C . SER A 1 93 ? 16.780 -2.392 2.523 1.00 93.38 93 SER A C 1
ATOM 701 O O . SER A 1 93 ? 17.155 -3.532 2.795 1.00 93.38 93 SER A O 1
ATOM 703 N N . GLN A 1 94 ? 15.591 -1.917 2.920 1.00 96.44 94 GLN A N 1
ATOM 704 C CA . GLN A 1 94 ? 14.496 -2.727 3.483 1.00 96.44 94 GLN A CA 1
ATOM 705 C C . GLN A 1 94 ? 13.787 -3.532 2.383 1.00 96.44 94 GLN A C 1
ATOM 707 O O . GLN A 1 94 ? 14.205 -3.453 1.230 1.00 96.44 94 GLN A O 1
ATOM 712 N N . GLN A 1 95 ? 12.712 -4.263 2.699 1.00 96.69 95 GLN A N 1
ATOM 713 C CA . GLN A 1 95 ? 11.877 -4.904 1.673 1.00 96.69 95 GLN A CA 1
ATOM 714 C C . GLN A 1 95 ? 11.279 -3.865 0.715 1.00 96.69 95 GLN A C 1
ATOM 716 O O . GLN A 1 95 ? 10.848 -2.786 1.126 1.00 96.69 95 GLN A O 1
ATOM 721 N N . GLU A 1 96 ? 11.334 -4.169 -0.576 1.00 98.31 96 GLU A N 1
ATOM 722 C CA . GLU A 1 96 ? 10.736 -3.360 -1.629 1.00 98.31 96 GLU A CA 1
ATOM 723 C C . GLU A 1 96 ? 9.215 -3.512 -1.620 1.00 98.31 96 GLU A C 1
ATOM 725 O O . GLU A 1 96 ? 8.706 -4.628 -1.569 1.00 98.31 96 GLU A O 1
ATOM 730 N N . VAL A 1 97 ? 8.521 -2.378 -1.730 1.00 98.19 97 VAL A N 1
ATOM 731 C CA . VAL A 1 97 ? 7.086 -2.316 -2.008 1.00 98.19 97 VAL A CA 1
ATOM 732 C C . VAL A 1 97 ? 6.898 -1.875 -3.460 1.00 98.19 97 VAL A C 1
ATOM 734 O O . VAL A 1 97 ? 7.555 -0.937 -3.932 1.00 98.19 97 VAL A O 1
ATOM 737 N N . SER A 1 98 ? 6.018 -2.563 -4.171 1.00 98.31 98 SER A N 1
ATOM 738 C CA . SER A 1 98 ? 5.759 -2.392 -5.600 1.00 98.31 98 SER A CA 1
ATOM 739 C C . SER A 1 98 ? 4.270 -2.555 -5.911 1.00 98.31 98 SER A C 1
ATOM 741 O O . SER A 1 98 ? 3.459 -2.887 -5.049 1.00 98.31 98 SER A O 1
ATOM 743 N N . CYS A 1 99 ? 3.911 -2.281 -7.160 1.00 97.69 99 CYS A N 1
ATOM 744 C CA . CYS A 1 99 ? 2.636 -2.655 -7.747 1.00 97.69 99 CYS A CA 1
ATOM 745 C C . CYS A 1 99 ? 2.862 -3.853 -8.683 1.00 97.69 99 CYS A C 1
ATOM 747 O O . CYS A 1 99 ? 3.631 -3.758 -9.649 1.00 97.69 99 CYS A O 1
ATOM 749 N N . PHE A 1 100 ? 2.189 -4.973 -8.425 1.00 96.56 100 PHE A N 1
ATOM 750 C CA . PHE A 1 100 ? 2.350 -6.218 -9.181 1.00 96.56 100 PHE A CA 1
ATOM 751 C C . PHE A 1 100 ? 1.010 -6.793 -9.650 1.00 96.56 100 PHE A C 1
ATOM 753 O O . PHE A 1 100 ? -0.053 -6.446 -9.145 1.00 96.56 100 PHE A O 1
ATOM 760 N N . GLY A 1 101 ? 1.066 -7.655 -10.667 1.00 92.31 101 GLY A N 1
ATOM 761 C CA . GLY A 1 101 ? -0.118 -8.330 -11.185 1.00 92.31 101 GLY A CA 1
ATOM 762 C C . GLY A 1 101 ? -1.082 -7.411 -11.941 1.00 92.31 101 GLY A C 1
ATOM 763 O O . GLY A 1 101 ? -0.700 -6.316 -12.377 1.00 92.31 101 GLY A O 1
ATOM 764 N N . ALA A 1 102 ? -2.287 -7.937 -12.165 1.00 85.56 102 ALA A N 1
ATOM 765 C CA . ALA A 1 102 ? -3.519 -7.256 -12.578 1.00 85.56 102 ALA A CA 1
ATOM 766 C C . ALA A 1 102 ? -4.656 -8.289 -12.716 1.00 85.56 102 ALA A C 1
ATOM 768 O O . ALA A 1 102 ? -4.424 -9.397 -13.205 1.00 85.56 102 ALA A O 1
ATOM 769 N N . GLY A 1 103 ? -5.886 -7.927 -12.335 1.00 75.25 103 GLY A N 1
ATOM 770 C CA . GLY A 1 103 ? -7.036 -8.839 -12.407 1.00 75.25 103 GLY A CA 1
ATOM 771 C C . GLY A 1 103 ? -6.851 -10.073 -11.516 1.00 75.25 103 GLY A C 1
ATOM 772 O O . GLY A 1 103 ? -6.710 -9.934 -10.301 1.00 75.25 103 GLY A O 1
ATOM 773 N N . ASP A 1 104 ? -6.823 -11.263 -12.125 1.00 72.19 104 ASP A N 1
ATOM 774 C CA . ASP A 1 104 ? -6.629 -12.548 -11.428 1.00 72.19 104 ASP A CA 1
ATOM 775 C C . ASP A 1 104 ? -5.148 -12.920 -11.243 1.00 72.19 104 ASP A C 1
ATOM 777 O O . ASP A 1 104 ? -4.822 -13.936 -10.630 1.00 72.19 104 ASP A O 1
ATOM 781 N N . VAL A 1 105 ? -4.227 -12.106 -11.770 1.00 83.62 105 VAL A N 1
ATOM 782 C CA . VAL A 1 105 ? -2.786 -12.320 -11.608 1.00 83.62 105 VAL A CA 1
ATOM 783 C C . VAL A 1 105 ? -2.329 -11.668 -10.309 1.00 83.62 105 VAL A C 1
ATOM 785 O O . VAL A 1 105 ? -2.350 -10.441 -10.194 1.00 83.62 105 VAL A O 1
ATOM 788 N N . GLY A 1 106 ? -1.886 -12.491 -9.362 1.00 86.62 106 GLY A N 1
ATOM 789 C CA . GLY A 1 106 ? -1.384 -12.082 -8.054 1.00 86.62 106 GLY A CA 1
ATOM 790 C C . GLY A 1 106 ? -0.929 -13.284 -7.227 1.00 86.62 106 GLY A C 1
ATOM 791 O O . GLY A 1 106 ? -1.075 -14.432 -7.656 1.00 86.62 106 GLY A O 1
ATOM 792 N N . ASP A 1 107 ? -0.375 -13.027 -6.048 1.00 92.50 107 ASP A N 1
ATOM 793 C CA . ASP A 1 107 ? 0.019 -14.072 -5.101 1.00 92.50 107 ASP A CA 1
ATOM 794 C C . ASP A 1 107 ? -0.197 -13.638 -3.641 1.00 92.50 107 ASP A C 1
ATOM 796 O O . ASP A 1 107 ? -0.762 -12.583 -3.353 1.00 92.50 107 ASP A O 1
ATOM 800 N N . ILE A 1 108 ? 0.225 -14.482 -2.696 1.00 94.19 108 ILE A N 1
ATOM 801 C CA . ILE A 1 108 ? 0.049 -14.233 -1.259 1.00 94.19 108 ILE A CA 1
ATOM 802 C C . ILE A 1 108 ? 0.748 -12.961 -0.766 1.00 94.19 108 ILE A C 1
ATOM 804 O O . ILE A 1 108 ? 0.410 -12.474 0.310 1.00 94.19 108 ILE A O 1
ATOM 808 N N . ASN A 1 109 ? 1.709 -12.419 -1.517 1.00 96.00 109 ASN A N 1
ATOM 809 C CA . ASN A 1 109 ? 2.407 -11.199 -1.136 1.00 96.00 109 ASN A CA 1
ATOM 810 C C . ASN A 1 109 ? 1.654 -9.920 -1.542 1.00 96.00 109 ASN A C 1
ATOM 812 O O . ASN A 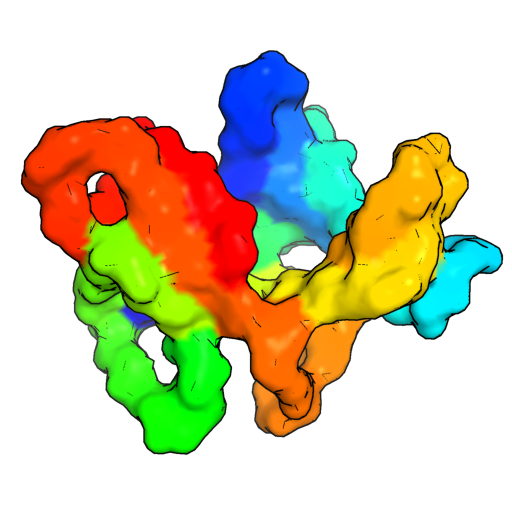1 109 ? 2.098 -8.815 -1.227 1.00 96.00 109 ASN A O 1
ATOM 816 N N . ASP A 1 110 ? 0.493 -10.065 -2.187 1.00 96.00 110 ASP A N 1
ATOM 817 C CA . ASP A 1 110 ? -0.489 -8.989 -2.346 1.00 96.00 110 ASP A CA 1
ATOM 818 C C . ASP A 1 110 ? -1.360 -8.814 -1.085 1.00 96.00 110 ASP A C 1
ATOM 820 O O . ASP A 1 110 ? -2.172 -7.886 -1.009 1.00 96.00 110 ASP A O 1
ATOM 824 N N . PHE A 1 111 ? -1.269 -9.738 -0.117 1.00 95.88 111 PHE A N 1
ATOM 825 C CA . PHE A 1 111 ? -2.179 -9.792 1.026 1.00 95.88 111 PHE A CA 1
ATOM 826 C C . PHE A 1 111 ? -1.625 -8.980 2.193 1.00 95.88 111 PHE A C 1
ATOM 828 O O . PHE A 1 111 ? -0.532 -9.240 2.688 1.00 95.88 111 PHE A O 1
ATOM 835 N N . TRP A 1 112 ? -2.434 -8.046 2.688 1.00 96.94 112 TRP A N 1
ATOM 836 C CA . TRP A 1 112 ? -2.079 -7.164 3.795 1.00 96.94 112 TRP A CA 1
ATOM 837 C C . TRP A 1 112 ? -3.031 -7.358 4.965 1.00 96.94 112 TRP A C 1
ATOM 839 O O . TRP A 1 112 ? -4.253 -7.271 4.815 1.00 96.94 112 TRP A O 1
ATOM 849 N N . THR A 1 113 ? -2.482 -7.561 6.158 1.00 96.62 113 THR A N 1
ATOM 850 C CA . THR A 1 113 ? -3.272 -7.662 7.388 1.00 96.62 113 THR A CA 1
ATOM 851 C C . THR A 1 113 ? -3.582 -6.272 7.935 1.00 96.62 113 THR A C 1
ATOM 853 O O . THR A 1 113 ? -2.680 -5.513 8.305 1.00 96.62 113 THR A O 1
ATOM 856 N N . VAL A 1 114 ? -4.869 -5.944 8.066 1.00 95.31 114 VAL A N 1
ATOM 857 C CA . VAL A 1 114 ? -5.321 -4.660 8.620 1.00 95.31 114 VAL A CA 1
ATOM 858 C C . VAL A 1 114 ? -5.227 -4.686 10.142 1.00 95.31 114 VAL A C 1
ATOM 860 O O . VAL A 1 114 ? -6.071 -5.257 10.825 1.00 95.31 114 VAL A O 1
ATOM 863 N N . THR A 1 115 ? -4.226 -4.021 10.711 1.00 95.06 115 THR A N 1
ATOM 864 C CA . THR A 1 115 ? -4.074 -3.893 12.168 1.00 95.06 115 THR A CA 1
ATOM 865 C C . THR A 1 115 ? -4.582 -2.531 12.635 1.00 95.06 115 THR A C 1
ATOM 867 O O . THR A 1 115 ? -3.902 -1.519 12.469 1.00 95.06 115 THR A O 1
ATOM 870 N N . CYS A 1 116 ? -5.760 -2.487 13.255 1.00 93.19 116 CYS A N 1
ATOM 871 C CA . CYS A 1 116 ? -6.280 -1.271 13.884 1.00 93.19 116 CYS A CA 1
ATOM 872 C C . CYS A 1 116 ? -5.488 -0.950 15.159 1.00 93.19 116 CYS A C 1
ATOM 874 O O . CYS A 1 116 ? -5.267 -1.830 15.989 1.00 93.19 116 CYS A O 1
ATOM 876 N N . THR A 1 117 ? -5.047 0.298 15.332 1.00 88.75 117 THR A N 1
ATOM 877 C CA . THR A 1 117 ? -4.210 0.667 16.491 1.00 88.75 117 THR A CA 1
ATOM 878 C C . THR A 1 117 ? -5.019 1.114 17.705 1.00 88.75 117 THR A C 1
ATOM 880 O O . THR A 1 117 ? -4.505 1.116 18.819 1.00 88.75 117 THR A O 1
ATOM 883 N N . THR A 1 118 ? -6.267 1.536 17.505 1.00 85.75 118 THR A N 1
ATOM 884 C CA . THR A 1 118 ? -7.165 1.919 18.597 1.00 85.75 118 THR A CA 1
ATOM 885 C C . THR A 1 118 ? -7.799 0.666 19.192 1.00 85.75 118 THR A C 1
ATOM 887 O O .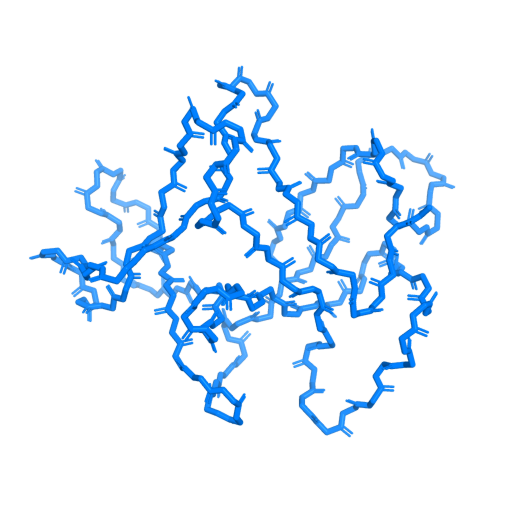 THR A 1 118 ? -8.475 -0.080 18.485 1.00 85.75 118 THR A O 1
ATOM 890 N N . SER A 1 119 ? -7.584 0.448 20.492 1.00 78.19 119 SER A N 1
ATOM 891 C CA . SER A 1 119 ? -8.177 -0.674 21.226 1.00 78.19 119 SER A CA 1
ATOM 892 C C . SER A 1 119 ? -9.709 -0.631 21.179 1.00 78.19 119 SER A C 1
ATOM 894 O O . SER A 1 119 ? -10.302 0.447 21.217 1.00 78.19 119 SER A O 1
ATOM 896 N N . GLY A 1 120 ? -10.342 -1.804 21.094 1.00 80.06 120 GLY A N 1
ATOM 897 C CA . GLY A 1 120 ? -11.801 -1.954 21.074 1.00 80.06 120 GLY A CA 1
ATOM 898 C C . GLY A 1 120 ? -12.475 -1.670 19.728 1.00 80.06 120 GLY A C 1
ATOM 899 O O . GLY A 1 120 ? -13.697 -1.744 19.647 1.00 80.06 120 GLY A O 1
ATOM 900 N N . LEU A 1 121 ? -11.721 -1.359 18.665 1.00 85.12 121 LEU A N 1
ATOM 901 C CA . LEU A 1 121 ? -12.289 -1.288 17.318 1.00 85.12 121 LEU A CA 1
ATOM 902 C C . LEU A 1 121 ? -12.408 -2.685 16.707 1.00 85.12 121 LEU A C 1
ATOM 904 O O . LEU A 1 121 ? -11.407 -3.363 16.493 1.00 85.12 121 LEU A O 1
ATOM 908 N N . GLU A 1 122 ? -13.633 -3.071 16.364 1.00 89.12 122 GLU A N 1
ATOM 909 C CA . GLU A 1 122 ? -13.913 -4.305 15.618 1.00 89.12 122 GLU A CA 1
ATOM 910 C C . GLU A 1 122 ? -13.653 -4.141 14.114 1.00 89.12 122 GLU A C 1
ATOM 912 O O . GLU A 1 122 ? -13.230 -5.079 13.439 1.00 89.12 122 GLU A O 1
ATOM 917 N N . PHE A 1 123 ? -13.861 -2.929 13.587 1.00 92.00 123 PHE A N 1
ATOM 918 C CA . PHE A 1 123 ? -13.796 -2.632 12.158 1.00 92.00 123 PHE A CA 1
ATOM 919 C C . PHE A 1 123 ? -12.914 -1.426 11.847 1.00 92.00 123 PHE A C 1
ATOM 921 O O . PHE A 1 123 ? -12.790 -0.477 12.629 1.00 92.00 123 PHE A O 1
ATOM 928 N N . TRP A 1 124 ? -12.378 -1.413 10.630 1.00 91.25 124 TRP A N 1
ATOM 929 C CA . TRP A 1 124 ? -11.608 -0.301 10.104 1.00 91.25 124 TRP A CA 1
ATOM 930 C C . TRP A 1 124 ? -12.475 0.961 9.960 1.00 91.25 124 TRP A C 1
ATOM 932 O O . TRP A 1 124 ? -13.418 1.048 9.165 1.00 91.25 124 TRP A O 1
ATOM 942 N N . ASN A 1 125 ? -12.147 1.987 10.746 1.00 88.81 125 ASN A N 1
ATOM 943 C CA . ASN A 1 125 ? -12.797 3.294 10.718 1.00 88.81 125 ASN A CA 1
ATOM 944 C C . ASN A 1 125 ? -12.136 4.254 9.705 1.00 88.81 125 ASN A C 1
ATOM 946 O O . ASN A 1 125 ? -10.921 4.252 9.548 1.00 88.81 125 ASN A O 1
ATOM 950 N N . ARG A 1 126 ? -12.924 5.148 9.086 1.00 83.81 126 ARG A N 1
ATOM 951 C CA . ARG A 1 126 ? -12.474 6.127 8.078 1.00 83.81 126 ARG A CA 1
ATOM 952 C C . ARG A 1 126 ? -11.415 7.112 8.557 1.00 83.81 126 ARG A C 1
ATOM 954 O O . ARG A 1 126 ? -10.630 7.612 7.767 1.00 83.81 126 ARG A O 1
ATOM 961 N N . LYS A 1 127 ? -11.426 7.421 9.850 1.00 84.62 127 LYS A N 1
ATOM 962 C CA . LYS A 1 127 ? -10.425 8.278 10.504 1.00 84.62 127 LYS A CA 1
ATOM 963 C C . LYS A 1 127 ? -9.540 7.482 11.466 1.00 84.62 127 LYS A C 1
ATOM 965 O O . LYS A 1 127 ? -8.866 8.064 12.307 1.00 84.62 127 LYS A O 1
ATOM 970 N N . GLY A 1 128 ? -9.618 6.153 11.393 1.00 88.50 128 GLY A N 1
ATOM 971 C CA . GLY A 1 128 ? -8.858 5.258 12.247 1.00 88.50 128 GLY A CA 1
ATOM 972 C C . GLY A 1 128 ? -7.401 5.212 11.818 1.00 88.50 128 GLY A C 1
ATOM 973 O O . GLY A 1 128 ? -7.091 5.229 10.629 1.00 88.50 128 GLY A O 1
ATOM 974 N N . ILE A 1 129 ? -6.519 5.124 12.805 1.00 92.19 129 ILE A N 1
ATOM 975 C CA . ILE A 1 129 ? -5.118 4.807 12.569 1.00 92.19 129 ILE A CA 1
ATOM 976 C C . ILE A 1 129 ? -4.999 3.288 12.437 1.00 92.19 129 ILE A C 1
ATOM 978 O O . ILE A 1 129 ? -5.590 2.524 13.209 1.00 92.19 129 ILE A O 1
ATOM 982 N N . LEU A 1 130 ? -4.237 2.856 11.439 1.00 93.81 130 LEU A N 1
ATOM 983 C CA . LEU A 1 130 ? -3.987 1.451 11.162 1.00 93.81 130 LEU A CA 1
ATOM 984 C C . LEU A 1 130 ? -2.527 1.219 10.789 1.00 93.81 130 LEU A C 1
ATOM 986 O O . LEU A 1 130 ? -1.795 2.148 10.447 1.00 93.81 130 LEU A O 1
ATOM 990 N N . ARG A 1 131 ? -2.136 -0.050 10.820 1.00 95.38 131 ARG A N 1
ATOM 991 C CA . ARG A 1 131 ? -0.926 -0.568 10.185 1.00 95.38 131 ARG A CA 1
ATOM 992 C C . ARG A 1 131 ? -1.327 -1.660 9.204 1.00 95.38 131 ARG A C 1
ATOM 994 O O . ARG A 1 131 ? -2.163 -2.494 9.545 1.00 95.38 131 ARG A O 1
ATOM 1001 N N . LEU A 1 132 ? -0.726 -1.643 8.021 1.00 96.12 132 LEU A N 1
ATOM 1002 C CA . LEU A 1 132 ? -0.742 -2.773 7.100 1.00 96.12 132 LEU A CA 1
ATOM 1003 C C . LEU A 1 132 ? 0.511 -3.597 7.388 1.00 96.12 132 LEU A C 1
ATOM 1005 O O . LEU A 1 132 ? 1.592 -3.023 7.541 1.00 96.12 132 LEU A O 1
ATOM 1009 N N . LYS A 1 133 ? 0.335 -4.903 7.561 1.00 93.19 133 LYS A N 1
ATOM 1010 C CA . LYS A 1 133 ? 1.413 -5.864 7.797 1.00 93.19 133 LYS A CA 1
ATOM 1011 C C . LYS A 1 133 ? 1.408 -6.931 6.729 1.00 93.19 133 LYS A C 1
ATOM 1013 O O . LYS A 1 133 ? 0.278 -7.340 6.373 1.00 93.19 133 LYS A O 1
#